Protein AF-A0A661DJI3-F1 (afdb_monomer)

Radius of gyration: 22.54 Å; Cα contacts (8 Å, |Δi|>4): 114; chains: 1; bounding box: 53×25×70 Å

Foldseek 3Di:
DAKDFPDDVVLVLCVLLVDRDDDFDADLVLDTCCVVDPPVNVVVPADDDDPVVVVVVCVVCVVSVVVNVVSRQVVQVVCLVVSLVSSLVSLCVVLVVVLVVLVVVVVVDVVRDPVVSVVSVVSSVSSNVRSVVMDDDDDDDDDGDDDDD

Structure (mmCIF, N/CA/C/O backbone):
data_AF-A0A661DJI3-F1
#
_entry.id   AF-A0A661DJI3-F1
#
loop_
_atom_site.group_PDB
_atom_site.id
_atom_site.type_symbol
_atom_site.label_atom_id
_atom_site.label_alt_id
_atom_site.label_comp_id
_atom_site.label_asym_id
_atom_site.label_entity_id
_atom_site.label_seq_id
_atom_site.pdbx_PDB_ins_code
_atom_site.Cartn_x
_atom_site.Cartn_y
_atom_site.Cartn_z
_atom_site.occupancy
_atom_site.B_iso_or_equiv
_atom_site.auth_seq_id
_atom_site.auth_comp_id
_atom_site.auth_asym_id
_atom_site.auth_atom_id
_atom_site.pdbx_PDB_model_num
ATOM 1 N N . PHE A 1 1 ? 4.588 -1.312 -6.577 1.00 93.88 1 PHE A N 1
ATOM 2 C CA . PHE A 1 1 ? 4.845 -1.135 -5.135 1.00 93.88 1 PHE A CA 1
ATOM 3 C C . PHE A 1 1 ? 3.846 -1.955 -4.346 1.00 93.88 1 PHE A C 1
ATOM 5 O O . PHE A 1 1 ? 2.737 -2.153 -4.825 1.00 93.88 1 PHE A O 1
ATOM 12 N N . THR A 1 2 ? 4.225 -2.432 -3.171 1.00 93.38 2 THR A N 1
ATOM 13 C CA . THR A 1 2 ? 3.346 -3.171 -2.253 1.00 93.38 2 THR A CA 1
ATOM 14 C C . THR A 1 2 ? 3.325 -2.465 -0.910 1.00 93.38 2 THR A C 1
ATOM 16 O O . THR A 1 2 ? 4.349 -1.928 -0.487 1.00 93.38 2 THR A O 1
ATOM 19 N N . MET A 1 3 ? 2.166 -2.442 -0.257 1.00 92.12 3 MET A N 1
ATOM 20 C CA . MET A 1 3 ? 2.026 -1.831 1.059 1.00 92.12 3 MET A CA 1
ATOM 21 C C . MET A 1 3 ? 2.390 -2.841 2.145 1.00 92.12 3 MET A C 1
ATOM 23 O O . MET A 1 3 ? 1.771 -3.897 2.250 1.00 92.12 3 MET A O 1
ATOM 27 N N . ASN A 1 4 ? 3.377 -2.498 2.967 1.00 91.06 4 ASN A N 1
ATOM 28 C CA . ASN A 1 4 ? 3.825 -3.308 4.090 1.00 91.06 4 ASN A CA 1
ATOM 29 C C . ASN A 1 4 ? 3.396 -2.638 5.397 1.00 91.06 4 ASN A C 1
ATOM 31 O O . ASN A 1 4 ? 3.767 -1.498 5.661 1.00 91.06 4 ASN A O 1
ATOM 35 N N . CYS A 1 5 ? 2.644 -3.356 6.230 1.00 91.88 5 CYS A N 1
ATOM 36 C CA . CYS A 1 5 ? 2.231 -2.902 7.556 1.00 91.88 5 CYS A CA 1
ATOM 37 C C . CYS A 1 5 ? 2.483 -4.028 8.575 1.00 91.88 5 CYS A C 1
ATOM 39 O O . CYS A 1 5 ? 1.720 -5.000 8.616 1.00 91.88 5 CYS A O 1
ATOM 41 N N . PRO A 1 6 ? 3.572 -3.961 9.361 1.00 89.31 6 PRO A N 1
ATOM 42 C CA . PRO A 1 6 ? 3.900 -4.987 10.342 1.00 89.31 6 PRO A CA 1
ATOM 43 C C . PRO A 1 6 ? 3.029 -4.820 11.592 1.00 89.31 6 PRO A C 1
ATOM 45 O O . PRO A 1 6 ? 3.402 -4.125 12.534 1.00 89.31 6 PRO A O 1
ATOM 48 N N . ALA A 1 7 ? 1.865 -5.468 11.599 1.00 91.69 7 ALA A N 1
ATOM 49 C CA . ALA A 1 7 ? 0.916 -5.438 12.708 1.00 91.69 7 ALA A CA 1
ATOM 50 C C . ALA A 1 7 ? 0.577 -6.852 13.217 1.00 91.69 7 ALA A C 1
ATOM 52 O O . ALA A 1 7 ? 0.599 -7.814 12.439 1.00 91.69 7 ALA A O 1
ATOM 53 N N . PRO A 1 8 ? 0.218 -7.005 14.505 1.00 93.38 8 PRO A N 1
ATOM 54 C CA . PRO A 1 8 ? -0.304 -8.255 15.038 1.00 93.38 8 PRO A CA 1
ATOM 55 C C . PRO A 1 8 ? -1.509 -8.763 14.240 1.00 93.38 8 PRO A C 1
ATOM 57 O O . PRO A 1 8 ? -2.422 -8.005 13.908 1.00 93.38 8 PRO A O 1
ATOM 60 N N . LYS A 1 9 ? -1.555 -10.080 13.994 1.00 90.12 9 LYS A N 1
ATOM 61 C CA . LYS A 1 9 ? -2.665 -10.727 13.269 1.00 90.12 9 LYS A CA 1
ATOM 62 C C . LYS A 1 9 ? -4.031 -10.470 13.917 1.00 90.12 9 LYS A C 1
ATOM 64 O O . LYS A 1 9 ? -5.027 -10.403 13.205 1.00 90.12 9 LYS A O 1
ATOM 69 N N . SER A 1 10 ? -4.069 -10.297 15.240 1.00 91.44 10 SER A N 1
ATOM 70 C CA . SER A 1 10 ? -5.284 -9.990 16.003 1.00 91.44 10 SER A CA 1
ATOM 71 C C . SER A 1 10 ? -5.966 -8.694 15.560 1.00 91.44 10 SER A C 1
ATOM 73 O O . SER A 1 10 ? -7.188 -8.622 15.611 1.00 91.44 10 SER A O 1
ATOM 75 N N . LEU A 1 11 ? -5.209 -7.703 15.074 1.00 91.50 11 LEU A N 1
ATOM 76 C CA . LEU A 1 11 ? -5.757 -6.420 14.628 1.00 91.50 11 LEU A CA 1
ATOM 77 C C . LEU A 1 11 ? -6.364 -6.477 13.219 1.00 91.50 11 LEU A C 1
ATOM 79 O O . LEU A 1 11 ? -7.132 -5.596 12.853 1.00 91.50 11 LEU A O 1
ATOM 83 N N . GLN A 1 12 ? -6.049 -7.503 12.420 1.00 91.38 12 GLN A N 1
ATOM 84 C CA . GLN A 1 12 ? -6.626 -7.705 11.082 1.00 91.38 12 GLN A CA 1
ATOM 85 C C . GLN A 1 12 ? -6.531 -6.466 10.163 1.00 91.38 12 GLN A C 1
ATOM 87 O O . GLN A 1 12 ? -7.466 -6.166 9.422 1.00 91.38 12 GLN A O 1
ATOM 92 N N . VAL A 1 13 ? -5.395 -5.756 10.173 1.00 91.94 13 VAL A N 1
ATOM 93 C CA . VAL A 1 13 ? -5.191 -4.487 9.434 1.00 91.94 13 VAL A CA 1
ATOM 94 C C . VAL A 1 13 ? -5.582 -4.566 7.951 1.00 91.94 13 VAL A C 1
ATOM 96 O O . VAL A 1 13 ? -6.103 -3.600 7.393 1.00 91.94 13 VAL A O 1
ATOM 99 N N . GLY A 1 14 ? -5.399 -5.730 7.320 1.00 89.19 14 GLY A N 1
ATOM 100 C CA . GLY A 1 14 ? -5.778 -5.967 5.923 1.00 89.19 14 GLY A CA 1
ATOM 101 C C . GLY A 1 14 ? -7.262 -5.736 5.609 1.00 89.19 14 GLY A C 1
ATOM 102 O O . GLY A 1 14 ? -7.598 -5.531 4.450 1.00 89.19 14 GLY A O 1
ATOM 103 N N . ARG A 1 15 ? -8.151 -5.700 6.614 1.00 90.31 1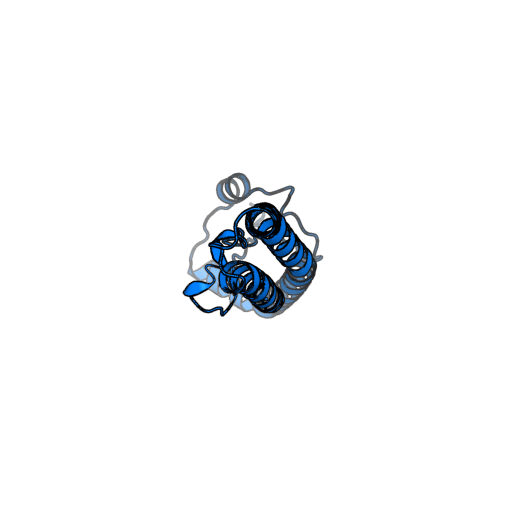5 ARG A N 1
ATOM 104 C CA . ARG A 1 15 ? -9.571 -5.345 6.431 1.00 90.31 15 ARG A CA 1
ATOM 105 C C . ARG A 1 15 ? -9.784 -3.886 6.038 1.00 90.31 15 ARG A C 1
ATOM 107 O O . ARG A 1 15 ? -10.797 -3.571 5.425 1.00 90.31 15 ARG A O 1
ATOM 114 N N . TYR A 1 16 ? -8.853 -3.012 6.409 1.00 92.44 16 TYR A N 1
ATOM 115 C CA . TYR A 1 16 ? -8.962 -1.566 6.203 1.00 92.44 16 TYR A CA 1
ATOM 116 C C . TYR A 1 16 ? -7.971 -1.064 5.151 1.00 92.44 16 TYR A C 1
ATOM 118 O O . TYR A 1 16 ? -8.233 -0.088 4.452 1.00 92.44 16 TYR A O 1
ATOM 126 N N . LEU A 1 17 ? -6.837 -1.752 5.005 1.00 89.62 17 LEU A N 1
ATOM 127 C CA . LEU A 1 17 ? -5.794 -1.437 4.036 1.00 89.62 17 LEU A CA 1
ATOM 128 C C . LEU A 1 17 ? -5.984 -2.258 2.749 1.00 89.62 17 LEU A C 1
ATOM 130 O O . LEU A 1 17 ? -5.267 -3.221 2.500 1.00 89.62 17 LEU A O 1
ATOM 134 N N . ASN A 1 18 ? -6.967 -1.871 1.930 1.00 72.94 18 ASN A N 1
ATOM 135 C CA . ASN A 1 18 ? -7.414 -2.636 0.752 1.00 72.94 18 ASN A CA 1
ATOM 136 C C . ASN A 1 18 ? -6.486 -2.540 -0.488 1.00 72.94 18 ASN A C 1
ATOM 138 O O . ASN A 1 18 ? -6.793 -3.073 -1.550 1.00 72.94 18 ASN A O 1
ATOM 142 N N . HIS A 1 19 ? -5.347 -1.848 -0.402 1.00 71.88 19 HIS A N 1
ATOM 143 C CA . HIS A 1 19 ? -4.411 -1.759 -1.526 1.00 71.88 19 HIS A CA 1
ATOM 144 C C . HIS A 1 19 ? -3.425 -2.930 -1.516 1.00 71.88 19 HIS A C 1
ATOM 146 O O . HIS A 1 19 ? -2.395 -2.878 -0.843 1.00 71.88 19 HIS A O 1
ATOM 152 N N . SER A 1 20 ? -3.709 -3.966 -2.312 1.00 71.81 20 SER A N 1
ATOM 153 C CA . SER A 1 20 ? -2.782 -5.092 -2.515 1.00 71.81 20 SER A CA 1
ATOM 154 C C . SER A 1 20 ? -1.488 -4.657 -3.219 1.00 71.81 20 SER A C 1
ATOM 156 O O . SER A 1 20 ? -0.413 -5.170 -2.914 1.00 71.81 20 SER A O 1
ATOM 158 N N . TYR A 1 21 ? -1.572 -3.686 -4.136 1.00 88.62 21 TYR A N 1
ATOM 159 C CA . TYR A 1 21 ? -0.422 -3.079 -4.805 1.00 88.62 21 TYR A CA 1
ATOM 160 C C . TYR A 1 21 ? -0.735 -1.663 -5.310 1.00 88.62 21 TYR A C 1
ATOM 162 O O . TYR A 1 21 ? -1.890 -1.292 -5.513 1.00 88.62 21 TYR A O 1
ATOM 170 N N . LEU A 1 22 ? 0.323 -0.878 -5.526 1.00 91.56 22 LEU A N 1
ATOM 171 C CA . LEU A 1 22 ? 0.294 0.402 -6.226 1.00 91.56 22 LEU A CA 1
ATOM 172 C C . LEU A 1 22 ? 1.131 0.301 -7.506 1.00 91.56 22 LEU A C 1
ATOM 174 O O . LEU A 1 22 ? 2.337 0.022 -7.450 1.00 91.56 22 LEU A O 1
ATOM 178 N N . ARG A 1 23 ? 0.497 0.543 -8.654 1.00 92.25 23 ARG A N 1
ATOM 179 C CA . ARG A 1 23 ? 1.147 0.617 -9.966 1.00 92.25 23 ARG A CA 1
ATOM 180 C C . ARG A 1 23 ? 1.503 2.066 -10.288 1.00 92.25 23 ARG A C 1
ATOM 182 O O . ARG A 1 23 ? 0.696 2.964 -10.091 1.00 92.25 23 ARG A O 1
ATOM 189 N N . ILE A 1 24 ? 2.719 2.271 -10.782 1.00 92.06 24 ILE A N 1
ATOM 190 C CA . ILE A 1 24 ? 3.216 3.566 -11.245 1.00 92.06 24 ILE A CA 1
ATOM 191 C C . ILE A 1 24 ? 3.818 3.344 -12.626 1.00 92.06 24 ILE A C 1
ATOM 193 O O . ILE A 1 24 ? 4.580 2.395 -12.818 1.00 92.06 24 ILE A O 1
ATOM 197 N N . VAL A 1 25 ? 3.447 4.200 -13.574 1.00 92.56 25 VAL A N 1
ATOM 198 C CA . VAL A 1 25 ? 3.976 4.203 -14.940 1.00 92.56 25 VAL A CA 1
ATOM 199 C C . VAL A 1 25 ? 4.552 5.579 -15.185 1.00 92.56 25 VAL A C 1
ATOM 201 O O . VAL A 1 25 ? 3.813 6.555 -15.105 1.00 92.56 25 VAL A O 1
ATOM 204 N N . THR A 1 26 ? 5.847 5.656 -15.467 1.00 91.75 26 THR A N 1
ATOM 205 C CA . THR A 1 26 ? 6.536 6.928 -15.689 1.00 91.75 26 THR A CA 1
ATOM 206 C C . THR A 1 26 ? 7.369 6.906 -16.955 1.00 91.75 26 THR A C 1
ATOM 208 O O . THR A 1 26 ? 7.945 5.870 -17.293 1.00 91.75 26 THR A O 1
ATOM 211 N N . ASP A 1 27 ? 7.448 8.050 -17.634 1.00 90.44 27 ASP A N 1
ATOM 212 C CA . ASP A 1 27 ? 8.423 8.280 -18.702 1.00 90.44 27 ASP A CA 1
ATOM 213 C C . ASP A 1 27 ? 9.769 8.763 -18.141 1.00 90.44 27 ASP A C 1
ATOM 215 O O . ASP A 1 27 ? 9.954 8.933 -16.936 1.00 90.44 27 ASP A O 1
ATOM 219 N N . GLU A 1 28 ? 10.710 9.026 -19.045 1.00 86.19 28 GLU A N 1
ATOM 220 C CA . GLU A 1 28 ? 12.043 9.549 -18.742 1.00 86.19 28 GLU A CA 1
ATOM 221 C C . GLU A 1 28 ? 12.078 10.950 -18.107 1.00 86.19 28 GLU A C 1
ATOM 223 O O . GLU A 1 28 ? 13.124 11.347 -17.575 1.00 86.19 28 GLU A O 1
ATOM 228 N N . LYS A 1 29 ? 10.958 11.682 -18.186 1.00 85.06 29 LYS A N 1
ATOM 229 C CA . LYS A 1 29 ? 10.746 13.028 -17.639 1.00 85.06 29 LYS A CA 1
ATOM 230 C C . LYS A 1 29 ? 10.039 12.990 -16.278 1.00 85.06 29 LYS A C 1
ATOM 232 O O . LYS A 1 29 ? 9.876 14.037 -15.659 1.00 85.06 29 L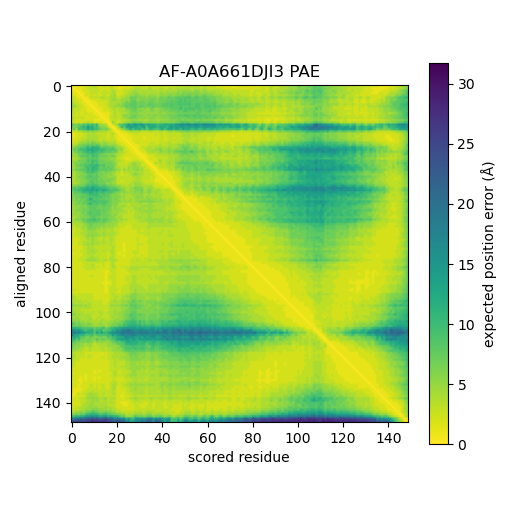YS A O 1
ATOM 237 N N . GLY A 1 30 ? 9.643 11.806 -15.802 1.00 78.44 30 GLY A N 1
ATOM 238 C CA . GLY A 1 30 ? 8.964 11.612 -14.523 1.00 78.44 30 GLY A CA 1
ATOM 239 C C . GLY A 1 30 ? 7.457 11.870 -14.566 1.00 78.44 30 GLY A C 1
ATOM 240 O O . GLY A 1 30 ? 6.822 11.925 -13.512 1.00 78.44 30 GLY A O 1
ATOM 241 N N . HIS A 1 31 ? 6.854 12.014 -15.751 1.00 86.69 31 HIS A N 1
ATOM 242 C CA . HIS A 1 31 ? 5.404 12.159 -15.861 1.00 86.69 31 HIS A CA 1
ATOM 243 C C . HIS A 1 31 ? 4.714 10.840 -15.527 1.00 86.69 31 HIS A C 1
ATOM 245 O O . HIS A 1 31 ? 5.112 9.788 -16.021 1.00 86.69 31 HIS A O 1
ATOM 251 N N . ASN A 1 32 ? 3.658 10.889 -14.716 1.00 87.12 32 ASN A N 1
ATOM 252 C CA . ASN A 1 32 ? 2.876 9.710 -14.362 1.00 87.12 32 ASN A CA 1
ATOM 253 C C . ASN A 1 32 ? 1.773 9.456 -15.401 1.00 87.12 32 ASN A C 1
ATOM 255 O O . ASN A 1 32 ? 0.889 10.288 -15.582 1.00 87.12 32 ASN A O 1
ATOM 259 N N . PHE A 1 33 ? 1.787 8.281 -16.024 1.00 89.31 33 PHE A N 1
ATOM 260 C CA . PHE A 1 33 ? 0.789 7.852 -17.006 1.00 89.31 33 PHE A CA 1
ATOM 261 C C . PHE A 1 33 ? -0.113 6.725 -16.502 1.00 89.31 33 PHE A C 1
ATOM 263 O O . PHE A 1 33 ? -0.771 6.060 -17.302 1.00 89.31 33 PHE A O 1
ATOM 270 N N . ASN A 1 34 ? -0.149 6.463 -15.194 1.00 86.56 34 ASN A N 1
ATOM 271 C CA . ASN A 1 34 ? -0.941 5.359 -14.654 1.00 86.56 34 ASN A CA 1
ATOM 272 C C . ASN A 1 34 ? -2.446 5.489 -14.970 1.00 86.56 34 ASN A C 1
ATOM 274 O O . ASN A 1 34 ? -3.107 4.472 -15.148 1.00 86.56 34 ASN A O 1
ATOM 278 N N . GLU A 1 35 ? -2.969 6.715 -15.083 1.00 84.88 35 GLU A N 1
ATOM 279 C CA . GLU A 1 35 ? -4.374 6.977 -15.443 1.00 84.88 35 GLU A CA 1
ATOM 280 C C . GLU A 1 35 ? -4.660 6.791 -16.940 1.00 84.88 35 GLU A C 1
ATOM 282 O O . GLU A 1 35 ? -5.765 6.413 -17.316 1.00 84.88 35 GLU A O 1
ATOM 287 N N . ILE A 1 36 ? -3.660 7.023 -17.794 1.00 87.06 36 ILE A N 1
ATOM 288 C CA . ILE A 1 36 ? -3.789 6.910 -19.253 1.00 87.06 36 ILE A CA 1
ATOM 289 C C . ILE A 1 36 ? -3.595 5.454 -19.683 1.00 87.06 36 ILE A C 1
ATOM 291 O O . ILE A 1 36 ? -4.384 4.913 -20.453 1.00 87.06 36 ILE A O 1
ATOM 295 N N . PHE A 1 37 ? -2.557 4.795 -19.163 1.00 84.94 37 PHE A N 1
ATOM 296 C CA . PHE A 1 37 ? -2.248 3.406 -19.479 1.00 84.94 37 PHE A CA 1
ATOM 297 C C . PHE A 1 37 ? -2.728 2.478 -18.376 1.00 84.94 37 PHE A C 1
ATOM 299 O O . PHE A 1 37 ? -1.961 2.154 -17.464 1.00 84.94 37 PHE A O 1
ATOM 306 N N . ASN A 1 38 ? -3.958 1.977 -18.494 1.00 86.75 38 ASN A N 1
ATOM 307 C CA . ASN A 1 38 ? -4.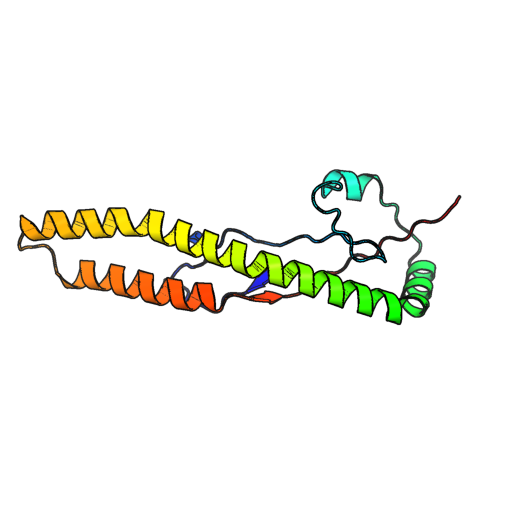394 0.858 -17.663 1.00 86.75 38 ASN A CA 1
ATOM 308 C C . ASN A 1 38 ? -3.545 -0.406 -17.940 1.00 86.75 38 ASN A C 1
ATOM 310 O O . ASN A 1 38 ? -2.805 -0.493 -18.925 1.00 86.75 38 ASN A O 1
ATOM 314 N N . GLU A 1 39 ? -3.596 -1.372 -17.025 1.00 87.19 39 GLU A N 1
ATOM 315 C CA . GLU A 1 39 ? -2.720 -2.547 -17.067 1.00 87.19 39 GLU A CA 1
ATOM 316 C C . GLU A 1 39 ? -2.946 -3.414 -18.315 1.00 87.19 39 GLU A C 1
ATOM 318 O O . GLU A 1 39 ? -1.979 -3.807 -18.969 1.00 87.19 39 GLU A O 1
ATOM 323 N N . THR A 1 40 ? -4.207 -3.654 -18.678 1.00 89.69 40 THR A N 1
ATOM 324 C CA . THR A 1 40 ? -4.586 -4.473 -19.836 1.00 89.69 40 THR A CA 1
ATOM 325 C C . THR A 1 40 ? -4.081 -3.866 -21.141 1.00 89.69 40 THR A C 1
ATOM 327 O O . THR A 1 40 ? -3.348 -4.523 -21.875 1.00 89.69 40 THR A O 1
ATOM 330 N N . MET A 1 41 ? -4.374 -2.586 -21.380 1.00 88.12 41 MET A N 1
ATOM 331 C CA . MET A 1 41 ? -3.972 -1.876 -22.596 1.00 88.12 41 MET A CA 1
ATOM 332 C C . MET A 1 41 ? -2.448 -1.807 -22.728 1.00 88.12 41 MET A C 1
ATOM 334 O O . MET A 1 41 ? -1.899 -2.031 -23.803 1.00 88.12 41 MET A O 1
ATOM 338 N N . PHE A 1 42 ? -1.737 -1.547 -21.627 1.00 88.25 42 PHE A N 1
ATOM 339 C CA . PHE A 1 42 ? -0.275 -1.536 -21.650 1.00 88.25 42 PHE A CA 1
ATOM 340 C C . PHE A 1 42 ? 0.306 -2.909 -22.017 1.00 88.25 42 PHE A C 1
ATOM 342 O O . PHE A 1 42 ? 1.301 -2.995 -22.733 1.00 88.25 42 PHE A O 1
ATOM 349 N N . ASN A 1 43 ? -0.305 -3.990 -21.529 1.00 88.75 43 ASN A N 1
ATOM 350 C CA . ASN A 1 43 ? 0.140 -5.348 -21.824 1.00 88.75 43 ASN A CA 1
ATOM 351 C C . ASN A 1 43 ? -0.104 -5.748 -23.281 1.00 88.75 43 ASN A C 1
ATOM 353 O O . ASN A 1 43 ? 0.736 -6.448 -23.839 1.00 88.75 43 ASN A O 1
ATOM 357 N N . GLU A 1 44 ? -1.202 -5.296 -23.887 1.00 89.62 44 GLU A N 1
ATOM 358 C CA . GLU A 1 44 ? -1.518 -5.546 -25.299 1.00 89.62 44 GLU A CA 1
ATOM 359 C C . GLU A 1 44 ? -0.545 -4.838 -26.249 1.00 89.62 44 GLU A C 1
ATOM 361 O O . GLU A 1 44 ? -0.129 -5.416 -27.250 1.00 89.62 44 GLU A O 1
ATOM 366 N N . LEU A 1 45 ? -0.134 -3.611 -25.915 1.00 86.19 45 LEU A N 1
ATOM 367 C CA . LEU A 1 45 ? 0.818 -2.835 -26.718 1.00 86.19 45 LEU A CA 1
ATOM 368 C C . LEU A 1 45 ? 2.271 -3.313 -26.560 1.00 86.19 45 LEU A C 1
ATOM 370 O O . LEU A 1 45 ? 3.112 -3.067 -27.424 1.00 86.19 45 LEU A O 1
ATOM 374 N N . ALA A 1 46 ? 2.597 -3.969 -25.445 1.00 86.94 46 ALA A N 1
ATOM 375 C CA . ALA A 1 46 ? 3.966 -4.344 -25.123 1.00 86.94 46 ALA A CA 1
ATOM 376 C C . ALA A 1 46 ? 4.367 -5.698 -25.737 1.00 86.94 46 ALA A C 1
ATOM 378 O O . ALA A 1 46 ? 3.998 -6.764 -25.243 1.00 86.94 46 ALA A O 1
ATOM 379 N N . GLY A 1 47 ? 5.233 -5.656 -26.752 1.00 86.94 47 GLY A N 1
ATOM 380 C CA . GLY A 1 47 ? 5.898 -6.838 -27.305 1.00 86.94 47 GLY A CA 1
ATOM 381 C C . GLY A 1 47 ? 6.987 -7.419 -26.390 1.00 86.94 47 GLY A C 1
ATOM 382 O O . GLY A 1 47 ? 7.521 -6.751 -25.500 1.00 86.94 47 GLY A O 1
ATOM 383 N N . ARG A 1 48 ? 7.348 -8.689 -26.618 1.00 88.50 48 ARG A N 1
ATOM 384 C CA . ARG A 1 48 ? 8.523 -9.318 -25.990 1.00 88.50 48 ARG A CA 1
ATOM 385 C C . ARG A 1 48 ? 9.743 -9.166 -26.891 1.00 88.50 48 ARG A C 1
ATOM 387 O O . ARG A 1 48 ? 9.641 -9.345 -28.098 1.00 88.50 48 ARG A O 1
ATOM 394 N N . ILE A 1 49 ? 10.900 -8.927 -26.281 1.00 89.62 49 ILE A N 1
ATOM 395 C CA . ILE A 1 49 ? 12.196 -8.890 -26.969 1.00 89.62 49 ILE A CA 1
ATOM 396 C C . ILE A 1 49 ? 13.056 -10.109 -26.593 1.00 89.62 49 ILE A C 1
ATOM 398 O O . ILE A 1 49 ? 12.871 -10.670 -25.504 1.00 89.62 49 ILE A O 1
ATOM 402 N N . PRO A 1 50 ? 14.005 -10.533 -27.452 1.00 92.69 50 PRO A N 1
ATOM 403 C CA . PRO A 1 50 ? 14.954 -11.591 -27.118 1.00 92.69 50 PRO A CA 1
ATOM 404 C C . PRO A 1 50 ? 15.735 -11.284 -25.833 1.00 92.69 50 PRO A C 1
ATOM 406 O O . PRO A 1 50 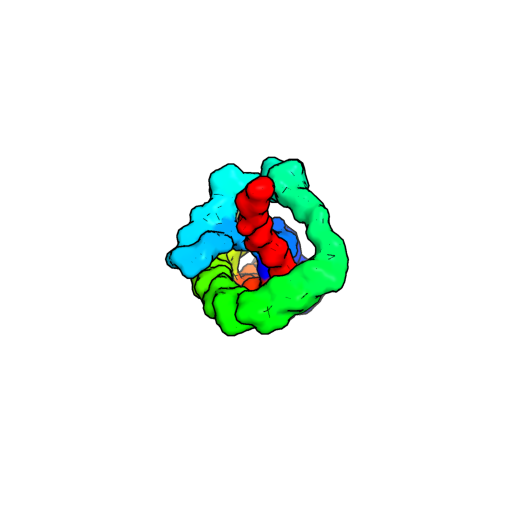? 16.143 -10.148 -25.585 1.00 92.69 50 PRO A O 1
ATOM 409 N N . LYS A 1 51 ? 15.979 -12.316 -25.015 1.00 92.00 51 LYS A N 1
ATOM 410 C CA . LYS A 1 51 ? 16.624 -12.178 -23.696 1.00 92.00 51 LYS A CA 1
ATOM 411 C C . LYS A 1 51 ? 18.009 -11.527 -23.774 1.00 92.00 51 LYS A C 1
ATOM 413 O O . LYS A 1 51 ? 18.344 -10.720 -22.915 1.00 92.00 51 LYS A O 1
ATOM 418 N N . THR A 1 52 ? 18.794 -11.873 -24.791 1.00 93.00 52 THR A N 1
ATOM 419 C CA . THR A 1 52 ? 20.141 -11.331 -25.016 1.00 93.00 52 THR A CA 1
ATOM 420 C C . THR A 1 52 ? 20.099 -9.825 -25.271 1.00 93.00 52 THR A C 1
ATOM 422 O O . THR A 1 52 ? 20.780 -9.068 -24.584 1.00 93.00 52 THR A O 1
ATOM 425 N N . THR A 1 53 ? 19.222 -9.374 -26.172 1.00 90.25 53 THR A N 1
ATOM 426 C CA . THR A 1 53 ? 18.991 -7.950 -26.456 1.00 90.25 53 THR A CA 1
ATOM 427 C C . THR A 1 53 ? 18.526 -7.200 -25.208 1.00 90.25 53 THR A C 1
ATOM 429 O O . THR A 1 53 ? 19.040 -6.126 -24.906 1.00 90.25 53 THR A O 1
ATOM 432 N N . ALA A 1 54 ? 17.605 -7.784 -24.433 1.00 90.38 54 ALA A N 1
ATOM 433 C CA . ALA A 1 54 ? 17.130 -7.183 -23.187 1.00 90.38 54 ALA A CA 1
ATOM 434 C C . ALA A 1 54 ? 18.261 -6.966 -22.168 1.00 90.38 54 ALA A C 1
ATOM 436 O O . ALA A 1 54 ? 18.327 -5.914 -21.537 1.00 90.38 54 ALA A O 1
ATOM 437 N N . GLN A 1 55 ? 19.154 -7.947 -22.004 1.00 92.69 55 GLN A N 1
ATOM 438 C CA . GLN A 1 55 ? 20.268 -7.865 -21.056 1.00 92.69 55 GLN A CA 1
ATOM 439 C C . GLN A 1 55 ? 21.256 -6.755 -21.422 1.00 92.69 55 GLN A C 1
ATOM 441 O O . GLN A 1 55 ? 21.653 -5.988 -20.544 1.00 92.69 55 GLN A O 1
ATOM 446 N N . GLU A 1 56 ? 21.603 -6.630 -22.703 1.00 92.19 56 GLU A N 1
ATOM 447 C CA . GLU A 1 56 ? 22.480 -5.559 -23.184 1.00 92.19 56 GLU A CA 1
ATOM 448 C C . GLU A 1 56 ? 21.839 -4.179 -22.999 1.00 92.19 56 GLU A C 1
ATOM 450 O O . GLU A 1 56 ? 22.454 -3.283 -22.417 1.00 92.19 56 GLU A O 1
ATOM 455 N N . LEU A 1 57 ? 20.569 -4.019 -23.386 1.00 89.75 57 LEU A N 1
ATOM 456 C CA . LEU A 1 57 ? 19.844 -2.756 -23.218 1.00 89.75 57 LEU A CA 1
ATOM 457 C C . LEU A 1 57 ? 19.764 -2.333 -21.749 1.00 89.75 57 LEU A C 1
ATOM 459 O O . LEU A 1 57 ? 20.055 -1.184 -21.418 1.00 89.75 57 LEU A O 1
ATOM 463 N N . VAL A 1 58 ? 19.438 -3.262 -20.846 1.00 91.69 58 VAL A N 1
ATOM 464 C CA . VAL A 1 58 ? 19.400 -2.985 -19.403 1.00 91.69 58 VAL A CA 1
ATOM 465 C C . VAL A 1 58 ? 20.785 -2.617 -18.873 1.00 91.69 58 VAL A C 1
ATOM 467 O O . VAL A 1 58 ? 20.889 -1.718 -18.039 1.00 91.69 58 VAL A O 1
ATOM 470 N N . ARG A 1 59 ? 21.856 -3.263 -19.355 1.00 93.00 59 ARG A N 1
ATOM 471 C CA . ARG A 1 59 ? 23.234 -2.943 -18.952 1.00 93.00 59 ARG A CA 1
ATOM 472 C C . ARG A 1 59 ? 23.591 -1.499 -19.297 1.00 93.00 59 ARG A C 1
ATOM 474 O O . ARG A 1 59 ? 24.115 -0.793 -18.438 1.00 93.00 59 ARG A O 1
ATOM 481 N N . HIS A 1 60 ? 23.265 -1.054 -20.509 1.00 91.81 60 HIS A N 1
ATOM 482 C CA . HIS A 1 60 ? 23.525 0.315 -20.960 1.00 91.81 60 HIS A CA 1
ATOM 483 C C . HIS A 1 60 ? 22.611 1.349 -20.286 1.00 91.81 60 HIS A C 1
ATOM 485 O O . HIS A 1 60 ? 23.074 2.414 -19.886 1.00 91.81 60 HIS A O 1
ATOM 491 N N . ALA A 1 61 ? 21.331 1.025 -20.094 1.00 90.50 61 ALA A N 1
ATOM 492 C CA . ALA A 1 61 ? 20.343 1.933 -19.515 1.00 90.50 61 ALA A CA 1
ATOM 493 C C . ALA A 1 61 ? 20.327 1.949 -17.975 1.00 90.50 61 ALA A C 1
ATOM 495 O O . ALA A 1 61 ? 19.543 2.690 -17.382 1.00 90.50 61 ALA A O 1
ATOM 496 N N . ARG A 1 62 ? 21.174 1.159 -17.296 1.00 92.94 62 ARG A N 1
ATOM 497 C CA . ARG A 1 62 ? 21.155 1.000 -15.830 1.00 92.94 62 ARG A CA 1
ATOM 498 C C . ARG A 1 62 ? 21.176 2.325 -15.048 1.00 92.94 62 ARG A C 1
ATOM 500 O O . ARG A 1 62 ? 20.364 2.445 -14.124 1.00 92.94 62 ARG A O 1
ATOM 507 N N . PRO A 1 63 ? 22.027 3.320 -15.381 1.00 93.62 63 PRO A N 1
ATOM 508 C CA . PRO A 1 63 ? 22.015 4.608 -14.686 1.00 93.62 63 PRO A CA 1
ATOM 509 C C . PRO A 1 63 ? 20.658 5.311 -14.813 1.00 93.62 63 PRO A C 1
ATOM 511 O O . PRO A 1 63 ? 20.086 5.733 -13.810 1.00 93.62 63 PRO A O 1
ATOM 514 N N . LYS A 1 64 ? 20.090 5.337 -16.026 1.00 90.56 64 LYS A N 1
ATOM 515 C CA . LYS A 1 64 ? 18.790 5.962 -16.291 1.00 90.56 64 LYS A CA 1
ATOM 516 C C . LYS A 1 64 ? 17.646 5.228 -15.595 1.00 90.56 64 LYS A C 1
ATOM 518 O O . LYS A 1 64 ? 16.811 5.860 -14.964 1.00 90.56 64 LYS A O 1
ATOM 523 N N . ILE A 1 65 ? 17.632 3.894 -15.625 1.00 92.19 65 ILE A N 1
ATOM 524 C CA . ILE A 1 65 ? 16.631 3.084 -14.909 1.00 92.19 65 ILE A CA 1
ATOM 525 C C . ILE A 1 65 ? 16.663 3.389 -13.405 1.00 92.19 65 ILE A C 1
ATOM 527 O O . ILE A 1 65 ? 15.615 3.472 -12.772 1.00 92.19 65 ILE A O 1
ATOM 531 N N . THR A 1 66 ? 17.851 3.591 -12.832 1.00 93.44 66 THR A N 1
ATOM 532 C CA . THR A 1 66 ? 18.005 3.909 -11.403 1.00 93.44 66 THR A CA 1
ATOM 533 C C . THR A 1 66 ? 17.402 5.277 -11.063 1.00 93.44 66 THR A C 1
ATOM 535 O O . THR A 1 66 ? 16.706 5.415 -10.055 1.00 93.44 66 THR A O 1
ATOM 538 N N . GLU A 1 67 ? 17.604 6.271 -11.930 1.00 93.25 67 GLU A N 1
ATOM 539 C CA . GLU A 1 67 ? 16.965 7.587 -11.816 1.00 93.25 67 GLU A CA 1
ATOM 540 C C . GLU A 1 67 ? 15.432 7.469 -11.858 1.00 93.25 67 GLU A C 1
ATOM 542 O O . GLU A 1 67 ? 14.745 7.983 -10.976 1.00 93.25 67 GLU A O 1
ATOM 547 N N . LEU A 1 68 ? 14.894 6.711 -12.818 1.00 92.56 68 LEU A N 1
ATOM 548 C CA . LEU A 1 68 ? 13.447 6.517 -12.965 1.00 92.56 68 LEU A CA 1
ATOM 549 C C . LEU A 1 68 ? 12.824 5.782 -11.782 1.00 92.56 68 LEU A C 1
ATOM 551 O O . LEU A 1 68 ? 11.732 6.134 -11.341 1.00 92.56 68 LEU A O 1
ATOM 555 N N . ILE A 1 69 ? 13.524 4.795 -11.219 1.00 93.75 69 ILE A N 1
ATOM 556 C CA . ILE A 1 69 ? 13.081 4.124 -9.992 1.00 93.75 69 ILE A CA 1
ATOM 557 C C . ILE A 1 69 ? 12.988 5.127 -8.837 1.00 93.75 69 ILE A C 1
ATOM 559 O O . ILE A 1 69 ? 12.024 5.086 -8.074 1.00 93.75 69 ILE A O 1
ATOM 563 N N . THR A 1 70 ? 13.950 6.045 -8.729 1.00 93.44 70 THR A N 1
ATOM 564 C CA . THR A 1 70 ? 13.965 7.073 -7.678 1.00 93.44 70 THR A CA 1
ATOM 565 C C . THR A 1 70 ? 12.783 8.033 -7.835 1.00 93.44 70 THR A C 1
ATOM 567 O O . THR A 1 70 ? 12.079 8.317 -6.867 1.00 93.44 70 THR A O 1
ATOM 570 N N . GLN A 1 71 ? 12.496 8.474 -9.062 1.00 92.00 71 GLN A N 1
ATOM 571 C CA . GLN A 1 71 ? 11.320 9.301 -9.362 1.00 92.00 71 GLN A CA 1
ATOM 572 C C . GLN A 1 71 ? 10.009 8.557 -9.051 1.00 92.00 71 GLN A C 1
ATOM 574 O O . GLN A 1 71 ? 9.118 9.096 -8.393 1.00 92.00 71 GLN A O 1
ATOM 579 N N . ALA A 1 72 ? 9.904 7.282 -9.436 1.00 93.19 72 ALA A N 1
ATOM 580 C CA . ALA A 1 72 ? 8.739 6.456 -9.127 1.00 93.19 72 ALA A CA 1
ATOM 581 C C . ALA A 1 72 ? 8.540 6.267 -7.611 1.00 93.19 72 ALA A C 1
ATOM 583 O O . ALA A 1 72 ? 7.404 6.257 -7.140 1.00 93.19 72 ALA A O 1
ATOM 584 N N . GLN A 1 73 ? 9.619 6.157 -6.829 1.00 93.50 73 GLN A N 1
ATOM 585 C CA . GLN A 1 73 ? 9.552 6.112 -5.363 1.00 93.50 73 GLN A CA 1
ATOM 586 C C . GLN A 1 73 ? 9.012 7.417 -4.764 1.00 93.50 73 GLN A C 1
ATOM 588 O O . GLN A 1 73 ? 8.222 7.364 -3.823 1.00 93.50 73 GLN A O 1
ATOM 593 N N . GLN A 1 74 ? 9.376 8.578 -5.317 1.00 92.19 74 GLN A N 1
ATOM 594 C CA . GLN A 1 74 ? 8.834 9.870 -4.877 1.00 92.19 74 GLN A CA 1
ATOM 595 C C . GLN A 1 74 ? 7.327 9.965 -5.142 1.00 92.19 74 GLN A C 1
ATOM 597 O O . GLN A 1 74 ? 6.567 10.340 -4.248 1.00 92.19 74 GLN A O 1
ATOM 602 N N . LEU A 1 75 ? 6.875 9.551 -6.330 1.00 91.19 75 LEU A N 1
ATOM 603 C CA . LEU A 1 75 ? 5.447 9.487 -6.660 1.00 91.19 75 LEU A CA 1
ATOM 604 C C . LEU A 1 75 ? 4.696 8.503 -5.749 1.00 91.19 75 LEU A C 1
ATOM 606 O O . LEU A 1 75 ? 3.596 8.801 -5.285 1.00 91.19 75 LEU A O 1
ATOM 610 N N . ALA A 1 76 ? 5.299 7.350 -5.443 1.00 92.50 76 ALA A N 1
ATOM 611 C CA . ALA A 1 76 ? 4.730 6.391 -4.501 1.00 92.50 76 ALA A CA 1
ATOM 612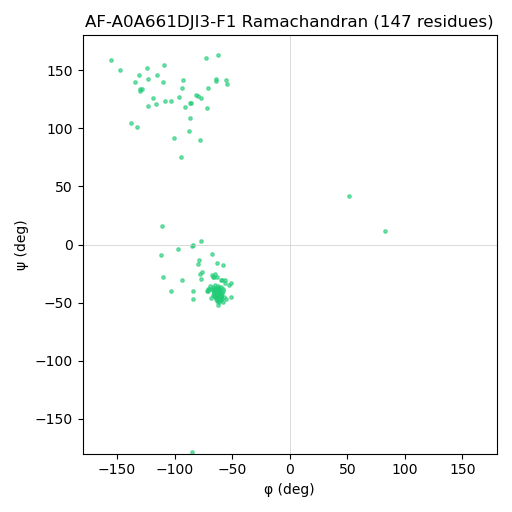 C C . ALA A 1 76 ? 4.581 6.998 -3.099 1.00 92.50 76 ALA A C 1
ATOM 614 O O . ALA A 1 76 ? 3.524 6.860 -2.486 1.00 92.50 76 ALA A O 1
ATOM 615 N N . ALA A 1 77 ? 5.599 7.709 -2.607 1.00 91.12 77 ALA A N 1
ATOM 616 C CA . ALA A 1 77 ? 5.571 8.350 -1.295 1.00 91.12 77 ALA A CA 1
ATOM 617 C C . ALA A 1 77 ? 4.459 9.409 -1.183 1.00 91.12 77 ALA A C 1
ATO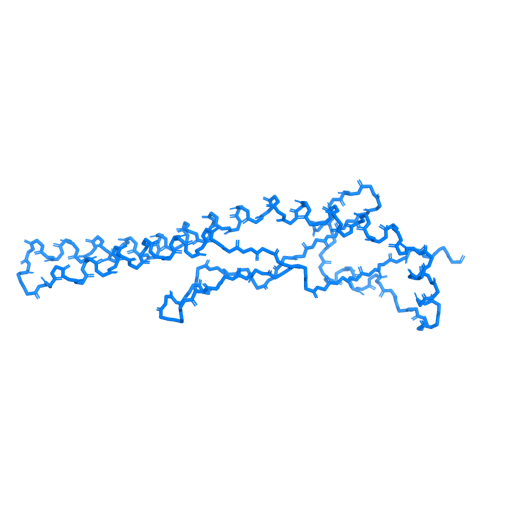M 619 O O . ALA A 1 77 ? 3.782 9.480 -0.157 1.00 91.12 77 ALA A O 1
ATOM 620 N N . GLN A 1 78 ? 4.208 10.176 -2.250 1.00 90.19 78 GLN A N 1
ATOM 621 C CA . GLN A 1 78 ? 3.095 11.134 -2.298 1.00 90.19 78 GLN A CA 1
ATOM 622 C C . GLN A 1 78 ? 1.733 10.436 -2.158 1.00 90.19 78 GLN A C 1
ATOM 624 O O . GLN A 1 78 ? 0.861 10.906 -1.427 1.00 90.19 78 GLN A O 1
ATOM 629 N N . GLN A 1 79 ? 1.555 9.282 -2.806 1.00 91.06 79 GLN A N 1
ATOM 630 C CA . GLN A 1 79 ? 0.308 8.513 -2.732 1.00 91.06 79 GLN A CA 1
ATOM 631 C C . GLN A 1 79 ? 0.169 7.706 -1.434 1.00 91.06 79 GLN A C 1
ATOM 633 O O . GLN A 1 79 ? -0.951 7.440 -0.995 1.00 91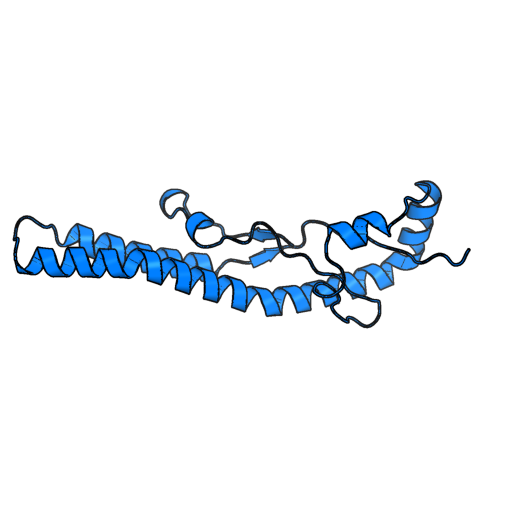.06 79 GLN A O 1
ATOM 638 N N . GLN A 1 80 ? 1.279 7.347 -0.780 1.00 92.62 80 GLN A N 1
ATOM 639 C CA . GLN A 1 80 ? 1.277 6.574 0.464 1.00 92.62 80 GLN A CA 1
ATOM 640 C C . GLN A 1 80 ? 0.421 7.236 1.547 1.00 92.62 80 GLN A C 1
ATOM 642 O O . GLN A 1 80 ? -0.403 6.567 2.170 1.00 92.62 80 GLN A O 1
ATOM 647 N N . SER A 1 81 ? 0.580 8.548 1.751 1.00 91.38 81 SER A N 1
ATOM 648 C CA . SER A 1 81 ? -0.183 9.280 2.769 1.00 91.38 81 SER A CA 1
ATOM 649 C C . SER A 1 81 ? -1.689 9.234 2.492 1.00 91.38 81 SER A C 1
ATOM 651 O O . SER A 1 81 ? -2.478 8.993 3.405 1.00 91.38 81 SER A O 1
ATOM 653 N N . ALA A 1 82 ? -2.096 9.375 1.226 1.00 92.06 82 ALA A N 1
ATOM 654 C CA . ALA A 1 82 ? -3.499 9.280 0.834 1.00 92.06 82 ALA A CA 1
ATOM 655 C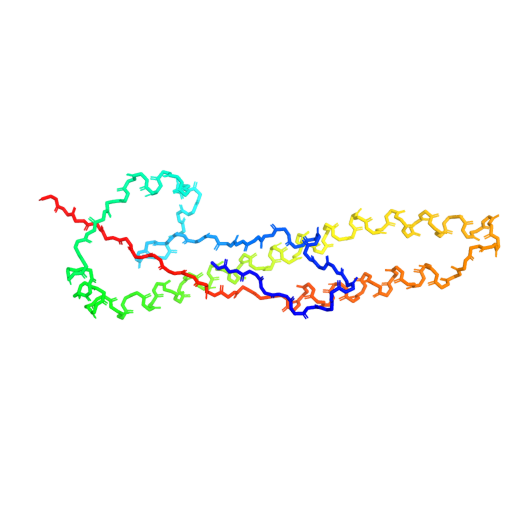 C . ALA A 1 82 ? -4.080 7.884 1.118 1.00 92.06 82 ALA A C 1
ATOM 657 O O . ALA A 1 82 ? -5.165 7.779 1.690 1.00 92.06 82 ALA A O 1
ATOM 658 N N . ILE A 1 83 ? -3.333 6.821 0.797 1.00 93.38 83 ILE A N 1
ATOM 659 C CA . ILE A 1 83 ? -3.743 5.433 1.060 1.00 93.38 83 ILE A CA 1
ATOM 660 C C . ILE A 1 83 ? -3.899 5.182 2.566 1.00 93.38 83 ILE A C 1
ATOM 662 O O . ILE A 1 83 ? -4.912 4.627 2.993 1.00 93.38 83 ILE A O 1
ATOM 666 N N . ILE A 1 84 ? -2.930 5.613 3.380 1.00 93.75 84 ILE A N 1
ATOM 667 C CA . ILE A 1 84 ? -2.974 5.456 4.843 1.00 93.75 84 ILE A CA 1
ATOM 668 C C . ILE A 1 84 ? -4.170 6.207 5.430 1.00 93.75 84 ILE A C 1
ATOM 670 O O . ILE A 1 84 ? -4.942 5.636 6.200 1.00 93.75 84 ILE A O 1
ATOM 674 N N . ASN A 1 85 ? -4.370 7.465 5.034 1.00 93.81 85 ASN A N 1
ATOM 675 C CA . ASN A 1 85 ? -5.485 8.277 5.518 1.00 93.81 85 ASN A CA 1
ATOM 676 C C . ASN A 1 85 ? -6.837 7.662 5.141 1.00 93.81 85 ASN A C 1
ATOM 678 O O . ASN A 1 85 ? -7.761 7.656 5.955 1.00 93.81 85 ASN A O 1
ATOM 682 N N . GLN A 1 86 ? -6.957 7.105 3.934 1.00 94.12 86 GLN A N 1
ATOM 683 C CA . GLN A 1 86 ? -8.170 6.414 3.511 1.00 94.12 86 GLN A CA 1
ATOM 684 C C . GLN A 1 86 ? -8.408 5.126 4.312 1.00 94.12 86 GLN A C 1
ATOM 686 O O . GLN A 1 86 ? -9.547 4.846 4.693 1.00 94.12 86 GLN A O 1
ATOM 691 N N . ALA A 1 87 ? -7.353 4.368 4.621 1.00 94.38 87 ALA A N 1
ATOM 692 C CA . ALA A 1 87 ? -7.451 3.174 5.457 1.00 94.38 87 ALA A CA 1
ATOM 693 C C . ALA A 1 87 ? -7.891 3.514 6.892 1.00 94.38 87 ALA A C 1
ATOM 695 O O . ALA A 1 87 ? -8.769 2.847 7.434 1.00 94.38 87 ALA A O 1
ATOM 696 N N . ILE A 1 88 ? -7.354 4.589 7.482 1.00 95.31 88 ILE A N 1
ATOM 697 C CA . ILE A 1 88 ? -7.765 5.074 8.811 1.00 95.31 88 ILE A CA 1
ATOM 698 C C . ILE A 1 88 ? -9.237 5.496 8.799 1.00 95.31 88 ILE A C 1
ATOM 700 O O . ILE A 1 88 ? -9.996 5.067 9.665 1.00 95.31 88 ILE A O 1
ATOM 704 N N . LYS A 1 89 ? -9.672 6.267 7.793 1.00 95.56 89 LYS A N 1
ATOM 705 C CA . LYS A 1 89 ? -11.085 6.657 7.645 1.00 95.56 89 LYS A CA 1
ATOM 706 C C . LYS A 1 89 ? -12.010 5.448 7.512 1.00 95.56 89 LYS A C 1
ATOM 708 O O . LYS A 1 89 ? -13.069 5.419 8.125 1.00 95.56 89 LYS A O 1
ATOM 713 N N . THR A 1 90 ? -11.598 4.446 6.735 1.00 94.94 90 THR A N 1
ATOM 714 C CA . THR A 1 90 ? -12.359 3.199 6.548 1.00 94.94 90 THR A CA 1
ATOM 715 C C . THR A 1 90 ? -12.444 2.399 7.849 1.00 94.94 90 THR A C 1
ATOM 717 O O . THR A 1 90 ? -13.487 1.851 8.181 1.00 94.94 90 THR A O 1
ATOM 720 N N . MET A 1 91 ? -11.359 2.347 8.621 1.00 95.62 91 MET A N 1
ATOM 721 C CA . MET A 1 91 ? -11.344 1.711 9.938 1.00 95.62 91 MET A CA 1
ATOM 722 C C . MET A 1 91 ? -12.289 2.416 10.917 1.00 95.62 91 MET A C 1
ATOM 724 O O . MET A 1 91 ? -13.098 1.756 11.567 1.00 95.62 91 MET A O 1
ATOM 728 N N . GLN A 1 92 ? -12.251 3.750 10.960 1.00 95.00 92 GLN A N 1
ATOM 729 C CA . GLN A 1 92 ? -13.133 4.552 11.808 1.00 95.00 92 GLN A CA 1
ATOM 730 C C . GLN A 1 92 ? -14.605 4.380 11.425 1.00 95.00 92 GLN A C 1
ATOM 732 O O . GLN A 1 92 ? -15.430 4.161 12.305 1.00 95.00 92 GLN A O 1
ATOM 737 N N . SER A 1 93 ? -14.946 4.402 10.132 1.00 94.69 93 SER A N 1
ATOM 738 C CA . SER A 1 93 ? -16.338 4.239 9.691 1.00 94.69 93 SER A CA 1
ATOM 739 C C . SER A 1 93 ? -16.919 2.858 10.005 1.00 94.69 93 SER A C 1
ATOM 741 O O . SER A 1 93 ? -18.131 2.727 10.149 1.00 94.69 93 SER A O 1
ATOM 743 N N . VAL A 1 94 ? -16.070 1.834 10.133 1.00 92.94 94 VAL A N 1
ATOM 744 C CA . VAL A 1 94 ? -16.482 0.476 10.511 1.00 92.94 94 VAL A CA 1
ATOM 745 C C . VAL A 1 94 ? -16.607 0.319 12.028 1.00 92.94 94 VAL A C 1
ATOM 747 O O . VAL A 1 94 ? -17.532 -0.347 12.488 1.00 92.94 94 VAL A O 1
ATOM 750 N N . LEU A 1 95 ? -15.692 0.899 12.811 1.00 93.12 95 LEU A N 1
ATOM 751 C CA . LEU A 1 95 ? -15.614 0.657 14.258 1.00 93.12 95 LEU A CA 1
ATOM 752 C C . LEU A 1 95 ? -16.383 1.676 15.111 1.00 93.12 95 LEU A C 1
ATOM 754 O O . LEU A 1 95 ? -16.891 1.299 16.167 1.00 93.12 95 LEU A O 1
ATOM 758 N N . GLN A 1 96 ? -16.518 2.932 14.670 1.00 93.56 96 GLN A N 1
ATOM 759 C CA . GLN A 1 96 ? -17.244 3.954 15.434 1.00 93.56 96 GLN A CA 1
ATOM 760 C C . GLN A 1 96 ? -18.722 3.614 15.670 1.00 93.56 96 GLN A C 1
ATOM 762 O O . GLN A 1 96 ? -19.147 3.706 16.823 1.00 93.56 96 GLN A O 1
ATOM 767 N N . PRO A 1 97 ? -19.504 3.156 14.670 1.00 94.31 97 PRO A N 1
ATOM 768 C CA . PRO A 1 97 ? -20.913 2.834 14.900 1.00 94.31 97 PRO A CA 1
ATOM 769 C C . PRO A 1 97 ? -21.104 1.750 15.966 1.00 94.31 97 PRO A C 1
ATOM 771 O O . PRO A 1 97 ? -22.032 1.809 16.770 1.00 94.31 97 PRO A O 1
ATOM 774 N N . GLU A 1 98 ? -20.202 0.768 16.005 1.00 91.31 98 GLU A N 1
ATOM 775 C CA . GLU A 1 98 ? -20.254 -0.307 16.994 1.00 91.31 98 GLU A CA 1
ATOM 776 C C . GLU A 1 98 ? -19.885 0.190 18.398 1.00 91.31 98 GLU A C 1
ATOM 778 O O . GLU A 1 98 ? -20.545 -0.166 19.378 1.00 91.31 98 GLU A O 1
ATOM 783 N N . GLN A 1 99 ? -18.887 1.072 18.502 1.00 92.00 99 GLN A N 1
ATOM 784 C CA . GLN A 1 99 ? -18.532 1.723 19.763 1.00 92.00 99 GLN A CA 1
ATOM 785 C C . GLN A 1 99 ? -19.695 2.565 20.309 1.00 92.00 99 GLN A C 1
ATOM 787 O O . GLN A 1 99 ? -20.021 2.481 21.497 1.00 92.00 99 GLN A O 1
ATOM 792 N N . GLU A 1 100 ? -20.349 3.352 19.452 1.00 92.69 100 GLU A N 1
ATOM 793 C CA . GLU A 1 100 ? -21.514 4.165 19.812 1.00 92.69 100 GLU A CA 1
ATOM 794 C C . GLU A 1 100 ? -22.684 3.292 20.270 1.00 92.69 100 GLU A C 1
ATOM 796 O O . GLU A 1 100 ? -23.288 3.565 21.312 1.00 92.69 100 GLU A O 1
ATOM 801 N N . ARG A 1 101 ? -22.962 2.201 19.546 1.00 92.88 101 ARG A N 1
ATOM 802 C CA . ARG A 1 101 ? -24.011 1.233 19.888 1.00 92.88 101 ARG A CA 1
ATOM 803 C C . ARG A 1 101 ? -23.786 0.630 21.272 1.00 92.88 101 ARG A C 1
ATOM 805 O O . ARG A 1 101 ? -24.706 0.629 22.091 1.00 92.88 101 ARG A O 1
ATOM 812 N N . LEU A 1 102 ? -22.578 0.144 21.560 1.00 90.88 102 LEU A N 1
ATOM 813 C CA . LEU A 1 102 ? -22.251 -0.443 22.864 1.00 90.88 102 LEU A CA 1
ATOM 814 C C . LEU A 1 102 ? -22.297 0.594 23.987 1.00 90.88 102 LEU A C 1
ATOM 816 O O . LEU A 1 102 ? -22.839 0.316 25.055 1.00 90.88 102 LEU A O 1
ATOM 820 N N . THR A 1 103 ? -21.823 1.813 23.725 1.00 90.50 103 THR A N 1
ATOM 821 C CA . THR A 1 103 ? -21.890 2.922 24.686 1.00 90.50 103 THR A CA 1
ATOM 822 C C . THR A 1 103 ? -23.335 3.299 25.011 1.00 90.50 103 THR A C 1
ATOM 824 O O . THR A 1 103 ? -23.671 3.541 26.171 1.00 90.50 103 THR A O 1
ATOM 827 N N . ALA A 1 104 ? -24.217 3.333 24.009 1.00 91.31 104 ALA A N 1
ATOM 828 C CA . ALA A 1 104 ? -25.637 3.605 24.205 1.00 91.31 104 ALA A CA 1
ATOM 829 C C . ALA A 1 104 ? -26.320 2.493 25.013 1.00 91.31 104 ALA A C 1
ATOM 831 O O . ALA A 1 104 ? -27.069 2.787 25.944 1.00 91.31 104 ALA A O 1
ATOM 832 N N . LEU A 1 105 ? -26.026 1.227 24.706 1.00 91.31 105 LEU A N 1
ATOM 833 C CA . LEU A 1 105 ? -26.589 0.099 25.441 1.00 91.31 105 LEU A CA 1
ATOM 834 C C . LEU A 1 105 ? -26.090 0.050 26.894 1.00 91.31 105 LEU A C 1
ATOM 836 O O . LEU A 1 105 ? -26.878 -0.252 27.788 1.00 91.31 105 LEU A O 1
ATOM 840 N N . ALA A 1 106 ? -24.827 0.395 27.158 1.00 90.31 106 ALA A N 1
ATOM 841 C CA . ALA A 1 106 ? -24.268 0.400 28.511 1.00 90.31 106 ALA A CA 1
ATOM 842 C C . ALA A 1 106 ? -24.959 1.412 29.441 1.00 90.31 106 ALA A C 1
ATOM 844 O O . ALA A 1 106 ? -25.056 1.179 30.643 1.00 90.31 106 ALA A O 1
ATOM 845 N N . LYS A 1 107 ? -25.50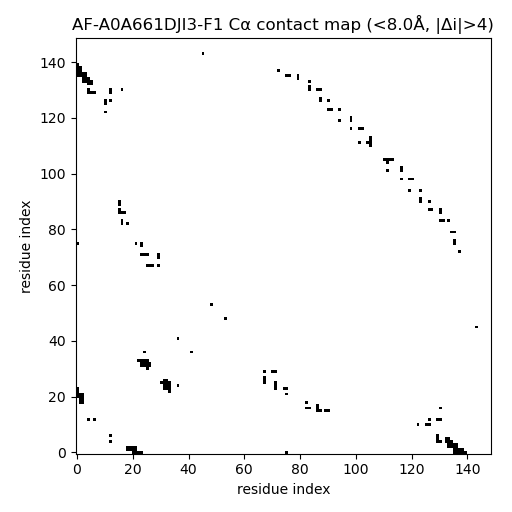5 2.510 28.895 1.00 88.94 107 LYS A N 1
ATOM 846 C CA . LYS A 1 107 ? -26.278 3.497 29.672 1.00 88.94 107 LYS A CA 1
ATOM 847 C C . LYS A 1 107 ? -27.593 2.938 30.217 1.00 88.94 107 LYS A C 1
ATOM 849 O O . LYS A 1 107 ? -28.081 3.433 31.227 1.00 88.94 107 LYS A O 1
ATOM 854 N N . VAL A 1 108 ? -28.178 1.951 29.538 1.00 91.75 108 VAL A N 1
ATOM 855 C CA . VAL A 1 108 ? -29.493 1.381 29.882 1.00 91.75 108 VAL A CA 1
ATOM 856 C C . VAL A 1 108 ? -29.411 -0.061 30.391 1.00 91.75 108 VAL A C 1
ATOM 858 O O . VAL A 1 108 ? -30.406 -0.586 30.880 1.00 91.75 108 VAL A O 1
ATOM 861 N N . ASN A 1 109 ? -28.244 -0.706 30.295 1.00 85.62 109 ASN A N 1
ATOM 862 C CA . ASN A 1 109 ? -28.033 -2.096 30.686 1.00 85.62 109 ASN A CA 1
ATOM 863 C C . ASN A 1 109 ? -26.701 -2.271 31.435 1.00 85.62 109 ASN A C 1
ATOM 865 O O . ASN A 1 109 ? -25.634 -2.337 30.824 1.00 85.62 109 ASN A O 1
ATOM 869 N N . SER A 1 110 ? -26.780 -2.430 32.758 1.00 82.19 110 SER A N 1
ATOM 870 C CA . SER A 1 110 ? -25.627 -2.627 33.649 1.00 82.19 110 SER A CA 1
ATOM 871 C C . SER A 1 110 ? -24.887 -3.956 33.454 1.00 82.19 110 SER A C 1
ATOM 873 O O . SER A 1 110 ? -23.824 -4.140 34.040 1.00 82.19 110 SER A O 1
ATOM 875 N N . ASN A 1 111 ? -25.413 -4.880 32.641 1.00 87.25 111 ASN A N 1
ATOM 876 C CA . ASN A 1 111 ? -24.711 -6.120 32.295 1.00 87.25 111 ASN A CA 1
ATOM 877 C C . ASN A 1 111 ? -23.636 -5.921 31.218 1.00 87.25 111 ASN A C 1
ATOM 879 O O . ASN A 1 111 ? -22.828 -6.825 31.001 1.00 87.25 111 ASN A O 1
ATOM 883 N N . ILE A 1 112 ? -23.626 -4.775 30.527 1.00 84.50 112 ILE A N 1
ATOM 884 C CA . ILE A 1 112 ? -22.591 -4.477 29.536 1.00 84.50 112 ILE A CA 1
ATOM 885 C C . ILE A 1 112 ? -21.321 -4.062 30.254 1.00 84.50 112 ILE A C 1
ATOM 887 O O . ILE A 1 112 ? -21.311 -3.151 31.084 1.00 84.50 112 ILE A O 1
ATOM 891 N N . ARG A 1 113 ? -20.234 -4.754 29.924 1.00 88.81 113 ARG A N 1
ATOM 892 C CA . ARG A 1 113 ? -18.946 -4.540 30.568 1.00 88.81 113 ARG A CA 1
ATOM 893 C C . ARG A 1 113 ? -18.276 -3.335 29.932 1.00 88.81 113 ARG A C 1
ATOM 895 O O . ARG A 1 113 ? -18.096 -3.279 28.720 1.00 88.81 113 ARG A O 1
ATOM 902 N N . ILE A 1 114 ? -17.832 -2.403 30.768 1.00 85.50 114 ILE A N 1
ATOM 903 C CA . ILE A 1 114 ? -17.053 -1.234 30.335 1.00 85.50 114 ILE A CA 1
ATOM 904 C C . ILE A 1 114 ? -15.797 -1.676 29.561 1.00 85.50 114 ILE A C 1
ATOM 906 O O . ILE A 1 114 ? -15.413 -1.034 28.587 1.00 85.50 114 ILE A O 1
ATOM 910 N N . GLU A 1 115 ? -15.228 -2.825 29.935 1.00 88.81 115 GLU A N 1
ATOM 911 C CA . GLU A 1 115 ? -14.086 -3.461 29.270 1.00 88.81 115 GLU A CA 1
ATOM 912 C C . GLU A 1 115 ? -14.287 -3.655 27.759 1.00 88.81 115 GLU A C 1
ATOM 914 O O . GLU A 1 115 ? -13.333 -3.498 27.003 1.00 88.81 115 GLU A O 1
ATOM 919 N N . GLU A 1 116 ? -15.509 -3.940 27.292 1.00 86.94 116 GLU A N 1
ATOM 920 C CA . GLU A 1 116 ? -15.792 -4.137 25.862 1.00 86.94 116 GLU A CA 1
ATOM 921 C C . GLU A 1 116 ? -15.702 -2.819 25.079 1.00 86.94 116 GLU A C 1
ATOM 923 O O . GLU A 1 116 ? -15.160 -2.780 23.974 1.00 86.94 116 GLU A O 1
ATOM 928 N N . ILE A 1 117 ? -16.170 -1.716 25.672 1.00 88.38 117 ILE A N 1
ATOM 929 C CA . ILE A 1 117 ? -16.082 -0.378 25.071 1.00 88.38 117 ILE A CA 1
ATOM 930 C C . ILE A 1 117 ? -14.619 0.071 25.029 1.00 88.38 117 ILE A C 1
ATOM 932 O O . ILE A 1 117 ? -14.132 0.517 23.987 1.00 88.38 117 ILE A O 1
ATOM 936 N N . THR A 1 118 ? -13.898 -0.105 26.140 1.00 90.94 118 THR A N 1
ATOM 937 C CA . THR A 1 118 ? -12.470 0.224 26.229 1.00 90.94 118 THR A CA 1
ATOM 938 C C . THR A 1 118 ? -11.639 -0.615 25.260 1.00 90.94 118 THR A C 1
ATOM 940 O O . THR A 1 118 ? -10.714 -0.098 24.638 1.00 90.94 118 THR A O 1
ATOM 943 N N . TYR A 1 119 ? -11.982 -1.890 25.068 1.00 92.19 119 TYR A N 1
ATOM 944 C CA . TYR A 1 119 ? -11.301 -2.760 24.114 1.00 92.19 119 TYR A CA 1
ATOM 945 C C . TYR A 1 119 ? -11.404 -2.238 22.674 1.00 92.19 119 TYR A C 1
ATOM 947 O O . TYR A 1 119 ? -10.403 -2.216 21.951 1.00 92.19 119 TYR A O 1
ATOM 955 N N . ILE A 1 120 ? -12.585 -1.778 22.249 1.00 91.56 120 ILE A N 1
ATOM 956 C CA . ILE A 1 120 ? -12.772 -1.210 20.905 1.00 91.56 120 ILE A CA 1
ATOM 957 C C . ILE A 1 120 ? -11.978 0.088 20.747 1.00 91.56 120 ILE A C 1
ATOM 959 O O . ILE A 1 120 ? -11.346 0.297 19.710 1.00 91.56 120 ILE A O 1
ATOM 963 N N . GLU A 1 121 ? -11.961 0.942 21.769 1.00 92.25 121 GLU A N 1
ATOM 964 C CA . GLU A 1 121 ? -11.176 2.178 21.760 1.00 92.25 121 GLU A CA 1
ATOM 965 C C . GLU A 1 121 ? -9.668 1.896 21.633 1.00 92.25 121 GLU A C 1
ATOM 967 O O . GLU A 1 121 ? -9.003 2.424 20.738 1.00 92.25 121 GLU A O 1
ATOM 972 N N . GLN A 1 122 ? -9.135 0.992 22.458 1.00 94.00 122 GLN A N 1
ATOM 973 C CA . GLN A 1 122 ? -7.730 0.571 22.406 1.00 94.00 122 GLN A CA 1
ATOM 974 C C . GLN A 1 122 ? -7.374 -0.081 21.065 1.00 94.00 122 GLN A C 1
ATOM 976 O O . GLN A 1 122 ? -6.281 0.131 20.527 1.00 94.00 122 GLN A O 1
ATOM 981 N N . THR A 1 123 ? -8.304 -0.851 20.496 1.00 93.94 123 THR A N 1
ATOM 982 C CA . THR A 1 123 ? -8.141 -1.470 19.179 1.00 93.94 123 THR A CA 1
ATOM 983 C C . THR A 1 123 ? -8.050 -0.408 18.084 1.00 93.94 123 THR A C 1
ATOM 985 O O . THR A 1 123 ? -7.141 -0.479 17.258 1.00 93.94 123 THR A O 1
ATOM 988 N N . GLN A 1 124 ? -8.919 0.609 18.094 1.00 94.62 124 GLN A N 1
ATOM 989 C CA . GLN A 1 124 ? -8.867 1.727 17.141 1.00 94.62 124 GLN A CA 1
ATOM 990 C C . GLN A 1 124 ? -7.561 2.523 17.247 1.00 94.62 124 GLN A C 1
ATOM 992 O O . GLN A 1 124 ? -6.953 2.854 16.224 1.00 94.62 124 GLN A O 1
ATOM 997 N N . GLN A 1 125 ? -7.097 2.800 18.468 1.00 95.12 125 GLN A N 1
ATOM 998 C CA . GLN A 1 125 ? -5.826 3.492 18.696 1.00 95.12 125 GLN A CA 1
ATOM 999 C C . GLN A 1 125 ? -4.645 2.676 18.156 1.00 95.12 125 GLN A C 1
ATOM 1001 O O . GLN A 1 125 ? -3.843 3.187 17.372 1.00 95.12 125 GLN A O 1
ATOM 1006 N N . SER A 1 126 ? -4.592 1.383 18.489 1.00 95.69 126 SER A N 1
ATOM 1007 C CA . SER A 1 126 ? -3.549 0.472 18.006 1.00 95.69 126 SER A CA 1
ATOM 1008 C C . SER A 1 126 ? -3.558 0.374 16.479 1.00 95.69 126 SER A C 1
ATOM 1010 O O . SER A 1 126 ? -2.518 0.510 15.837 1.00 95.69 126 SER A O 1
ATOM 1012 N N . LEU A 1 127 ? -4.737 0.192 15.877 1.00 95.81 127 LEU A N 1
ATOM 1013 C CA . LEU A 1 127 ? -4.912 0.160 14.424 1.00 95.81 127 LEU A CA 1
ATOM 1014 C C . LEU A 1 127 ? -4.408 1.435 13.760 1.00 95.81 127 LEU A C 1
ATOM 1016 O O . LEU A 1 127 ? -3.695 1.355 12.764 1.00 95.81 127 LEU A O 1
ATOM 1020 N N . THR A 1 128 ? -4.742 2.596 14.320 1.00 95.88 128 THR A N 1
ATOM 1021 C CA . THR A 1 128 ? -4.285 3.890 13.802 1.00 95.88 128 THR A CA 1
ATOM 1022 C C . THR A 1 128 ? -2.761 3.972 13.810 1.00 95.88 128 THR A C 1
ATOM 1024 O O . THR A 1 128 ? -2.170 4.312 12.787 1.00 95.88 128 THR A O 1
ATOM 1027 N N . GLN A 1 129 ? -2.117 3.585 14.914 1.00 95.94 129 GLN A N 1
ATOM 1028 C CA . GLN A 1 129 ? -0.658 3.592 15.031 1.00 95.94 129 GLN A CA 1
ATOM 1029 C C . GLN A 1 129 ? 0.014 2.664 14.004 1.00 95.94 129 GLN A C 1
ATOM 1031 O O . GLN A 1 129 ? 0.987 3.054 13.357 1.00 95.94 129 GLN A O 1
ATOM 1036 N N . TYR A 1 130 ? -0.504 1.447 13.813 1.00 95.62 130 TYR A N 1
ATOM 1037 C CA . TYR A 1 130 ? 0.044 0.517 12.819 1.00 95.62 130 TYR A CA 1
ATOM 1038 C C . TYR A 1 130 ? -0.221 0.963 11.377 1.00 95.62 130 TYR A C 1
ATOM 1040 O O . TYR A 1 130 ? 0.649 0.826 10.519 1.00 95.62 130 TYR A O 1
ATOM 1048 N N . LEU A 1 131 ? -1.394 1.528 11.088 1.00 94.62 131 LEU A N 1
ATOM 1049 C CA . LEU A 1 131 ? -1.692 2.075 9.764 1.00 94.62 131 LEU A CA 1
ATOM 1050 C C . LEU A 1 131 ? -0.763 3.246 9.425 1.00 94.62 131 LEU A C 1
ATOM 1052 O O . LEU A 1 131 ? -0.281 3.329 8.299 1.00 94.62 131 LEU A O 1
ATOM 1056 N N . GLN A 1 132 ? -0.456 4.107 10.396 1.00 94.50 132 GLN A N 1
ATOM 1057 C CA . GLN A 1 132 ? 0.493 5.212 10.224 1.00 94.50 132 GLN A CA 1
ATOM 1058 C C . GLN A 1 132 ? 1.931 4.742 9.974 1.00 94.50 132 GLN A C 1
ATOM 1060 O O . GLN A 1 132 ? 2.686 5.443 9.303 1.00 94.50 132 GLN A O 1
ATOM 1065 N N . SER A 1 133 ? 2.313 3.563 10.474 1.00 93.12 133 SER A N 1
ATOM 1066 C CA . SER A 1 133 ? 3.632 2.975 10.218 1.00 93.12 133 SER A CA 1
ATOM 1067 C C . SER A 1 133 ? 3.710 2.173 8.915 1.00 93.12 133 SER A C 1
ATOM 1069 O O . SER A 1 133 ? 4.783 1.667 8.579 1.00 93.12 133 SER A O 1
ATOM 1071 N N . ALA A 1 134 ? 2.608 2.059 8.162 1.00 92.62 134 ALA A N 1
ATOM 1072 C CA . ALA A 1 134 ? 2.603 1.372 6.879 1.00 92.62 134 ALA A CA 1
ATOM 1073 C C . ALA A 1 134 ? 3.497 2.090 5.855 1.00 92.62 134 ALA A C 1
ATOM 1075 O O . ALA A 1 134 ? 3.528 3.320 5.774 1.00 92.62 134 ALA A O 1
ATOM 1076 N N . GLN A 1 135 ? 4.222 1.313 5.052 1.00 92.56 135 GLN A N 1
ATOM 1077 C CA . GLN A 1 135 ? 5.155 1.834 4.056 1.00 92.56 135 GLN A CA 1
ATOM 1078 C C . GLN A 1 135 ? 5.007 1.123 2.717 1.00 92.56 135 GLN A C 1
ATOM 1080 O O . GLN A 1 135 ? 4.864 -0.100 2.653 1.00 92.56 135 GLN A O 1
ATOM 1085 N N . LEU A 1 136 ? 5.097 1.893 1.633 1.00 93.75 136 LEU A N 1
ATOM 1086 C CA . LEU A 1 136 ? 5.202 1.344 0.291 1.00 93.75 136 LEU A CA 1
ATOM 1087 C C . LEU A 1 136 ? 6.639 0.912 0.011 1.00 93.75 136 LEU A C 1
ATOM 1089 O O . LEU A 1 136 ? 7.581 1.691 0.131 1.00 93.75 136 LEU A O 1
ATOM 1093 N N . SER A 1 137 ? 6.794 -0.329 -0.435 1.00 92.50 137 SER A N 1
ATOM 1094 C CA . SER A 1 137 ? 8.068 -0.878 -0.887 1.00 92.50 137 SER A CA 1
ATOM 1095 C C . SER A 1 137 ? 8.022 -1.213 -2.378 1.00 92.50 137 SER A C 1
ATOM 1097 O O . SER A 1 137 ? 6.982 -1.576 -2.944 1.00 92.50 137 SER A O 1
ATOM 1099 N N . LEU A 1 138 ? 9.158 -1.044 -3.058 1.00 94.44 138 LEU A N 1
ATOM 1100 C CA . LEU A 1 138 ? 9.294 -1.449 -4.453 1.00 94.44 138 LEU A CA 1
ATOM 1101 C C . LEU A 1 138 ? 9.351 -2.979 -4.517 1.00 94.44 138 LEU A C 1
ATOM 1103 O O . LEU A 1 138 ? 10.270 -3.585 -3.979 1.00 94.44 138 LEU A O 1
ATOM 1107 N N . ASN A 1 139 ? 8.370 -3.588 -5.181 1.00 94.50 139 ASN A N 1
ATOM 1108 C CA . ASN A 1 139 ? 8.264 -5.045 -5.294 1.00 94.50 139 ASN A CA 1
ATOM 1109 C C . ASN A 1 139 ? 8.712 -5.566 -6.666 1.00 94.50 139 ASN A C 1
ATOM 1111 O O . ASN A 1 139 ? 9.397 -6.579 -6.751 1.00 94.50 139 ASN A O 1
ATOM 1115 N N . ALA A 1 140 ? 8.352 -4.854 -7.735 1.00 93.50 140 ALA A N 1
ATOM 1116 C CA . ALA A 1 140 ? 8.662 -5.239 -9.104 1.00 93.50 140 ALA A CA 1
ATOM 1117 C C . ALA A 1 140 ? 8.878 -4.001 -9.979 1.00 93.50 140 ALA A C 1
ATOM 1119 O O . ALA A 1 140 ? 8.273 -2.951 -9.745 1.00 93.50 140 ALA A O 1
ATOM 1120 N N . VAL A 1 141 ? 9.723 -4.158 -10.999 1.00 93.19 141 VAL A N 1
ATOM 1121 C CA . VAL A 1 141 ? 9.988 -3.159 -12.039 1.00 93.19 141 VAL A CA 1
ATOM 1122 C C . VAL A 1 141 ? 9.861 -3.841 -13.393 1.00 93.19 141 VAL A C 1
ATOM 1124 O O . VAL A 1 141 ? 10.421 -4.917 -13.606 1.00 93.19 141 VAL A O 1
ATOM 1127 N N . ARG A 1 142 ? 9.153 -3.197 -14.320 1.00 92.06 142 ARG A N 1
ATOM 1128 C CA . ARG A 1 142 ? 9.111 -3.584 -15.730 1.00 92.06 142 ARG A CA 1
ATOM 1129 C C . ARG A 1 142 ? 9.647 -2.428 -16.558 1.00 92.06 142 ARG A C 1
ATOM 1131 O O . ARG A 1 142 ? 9.153 -1.314 -16.439 1.00 92.06 142 ARG A O 1
ATOM 1138 N N . VAL A 1 143 ? 10.643 -2.708 -17.391 1.00 90.75 143 VAL A N 1
ATOM 1139 C CA . VAL A 1 143 ? 11.202 -1.736 -18.334 1.00 90.75 143 VAL A CA 1
ATOM 1140 C C . VAL A 1 143 ? 10.531 -1.954 -19.684 1.00 90.75 143 VAL A C 1
ATOM 1142 O O . VAL A 1 143 ? 10.506 -3.081 -20.182 1.00 90.75 143 VAL A O 1
ATOM 1145 N N . ALA A 1 144 ? 9.972 -0.890 -20.250 1.00 89.94 144 ALA A N 1
ATOM 1146 C CA . ALA A 1 144 ? 9.463 -0.867 -21.613 1.00 89.94 144 ALA A CA 1
ATOM 1147 C C . ALA A 1 144 ? 10.375 0.017 -22.462 1.00 89.94 144 ALA A C 1
ATOM 1149 O O . ALA A 1 144 ? 10.858 1.045 -21.993 1.00 89.94 144 ALA A O 1
ATOM 1150 N N . ILE A 1 145 ? 10.634 -0.419 -23.689 1.00 86.88 145 ILE A N 1
ATOM 1151 C CA . ILE A 1 145 ? 11.519 0.260 -24.631 1.00 86.88 145 ILE A CA 1
ATOM 1152 C C . ILE A 1 145 ? 10.731 0.411 -25.922 1.00 86.88 145 ILE A C 1
ATOM 1154 O O . ILE A 1 145 ? 10.076 -0.536 -26.358 1.00 86.88 145 ILE A O 1
ATOM 1158 N N . ILE A 1 146 ? 10.785 1.602 -26.501 1.00 85.56 146 ILE A N 1
ATOM 1159 C CA . ILE A 1 146 ? 10.203 1.878 -27.807 1.00 85.56 146 ILE A CA 1
ATOM 1160 C C . ILE A 1 146 ? 11.301 1.606 -28.829 1.00 85.56 146 ILE A C 1
ATOM 1162 O O . ILE A 1 146 ? 12.366 2.218 -28.775 1.00 85.56 146 ILE A O 1
ATOM 1166 N N . THR A 1 147 ? 11.063 0.652 -29.720 1.00 75.75 147 THR A N 1
ATOM 1167 C CA . THR A 1 147 ? 11.903 0.417 -30.894 1.00 75.75 147 THR A CA 1
ATOM 1168 C C . THR A 1 147 ? 11.177 0.991 -32.097 1.00 75.75 147 THR A C 1
ATOM 1170 O O . THR A 1 147 ? 10.032 0.610 -32.348 1.00 75.75 147 THR A O 1
ATOM 1173 N N . GLU A 1 148 ? 11.816 1.903 -32.824 1.00 67.62 148 GLU A N 1
ATOM 1174 C CA . GLU A 1 148 ? 11.367 2.225 -34.179 1.00 67.62 148 GLU A CA 1
ATOM 1175 C C . GLU A 1 148 ? 11.521 0.969 -35.063 1.00 67.62 148 GLU A C 1
ATOM 1177 O O . GLU A 1 148 ? 12.446 0.182 -34.822 1.00 67.62 148 GLU A O 1
ATOM 1182 N N . PRO A 1 149 ? 10.580 0.717 -35.990 1.00 58.44 149 PRO A N 1
ATOM 1183 C CA . PRO A 1 149 ? 10.629 -0.434 -36.890 1.00 58.44 149 PRO A CA 1
ATOM 1184 C C . PRO A 1 149 ? 11.822 -0.401 -37.853 1.00 58.44 149 PRO A C 1
ATOM 1186 O O . PRO A 1 149 ? 12.263 0.707 -38.231 1.00 58.44 149 PRO A O 1
#

pLDDT: mean 90.32, std 5.28, range [58.44, 95.94]

Secondary structure (DSSP, 8-state):
-EEE----GGG-GGGT---S-----B-TT--B-TTTS-HHHHHHH-----HHHHHHHHHHHHHHHHHHHHHHHHHHHHHHHHHHHHHHHHHHHHHHHHHHHHHHHHHH-TTS-HHHHHHHHHHHHHHHHHHHT-EEE--------PPP-

Mean predicted aligned error: 5.47 Å

Sequence (149 aa):
FTMNCPAPKSLQVGRYLNHSYLRIVTDEKGHNFNEIFNETMFNELAGRIPKTTAQELVRHARPKITELITQAQQLAAQQQSAIINQAIKTMQSVLQPEQERLTALAKVNSNIRIEEITYIEQTQQSLTQYLQSAQLSLNAVRVAIITEP

Solvent-accessible surface area (backbone atoms only — not comparable to full-atom values): 8983 Å² total; per-residue (Å²): 53,33,65,47,59,97,60,66,76,89,70,49,61,68,81,34,53,76,57,79,57,49,85,83,38,65,53,100,87,61,52,78,39,45,87,78,50,45,71,68,62,49,55,73,72,54,80,89,73,60,68,69,61,51,51,54,52,49,65,73,41,42,69,60,52,54,52,47,52,53,49,52,50,54,56,46,56,65,48,45,58,57,53,38,53,50,19,48,52,49,43,46,69,65,48,48,63,56,48,52,51,52,56,57,46,40,77,80,33,86,85,53,57,67,64,61,54,50,48,53,52,53,49,52,54,52,49,46,56,41,47,71,65,43,43,77,40,87,74,73,87,83,89,84,81,91,74,84,132

Nearest PDB structures (foldseek):
  8sp4-assembly1_A  TM=8.878E-01  e=1.431E-05  Escherichia coli
  8spg-assembly1_A  TM=8.966E-01  e=7.732E-05  Escherichia coli
  7mkn-assembly1_L  TM=9.079E-01  e=2.334E-04  Escherichia coli K-12
  3sjr-assembly2_C  TM=5.239E-01  e=7.754E+00  Chromobacterium violaceum
  2v7d-assembly1_B  TM=3.503E-01  e=3.058E+00  Bos taurus